Protein AF-A0A6P7H0C7-F1 (afdb_monomer_lite)

Radius of gyration: 24.3 Å; chains: 1; bounding box: 67×32×64 Å

Structure (mmCIF, N/CA/C/O backbone):
data_AF-A0A6P7H0C7-F1
#
_entry.id   AF-A0A6P7H0C7-F1
#
loop_
_atom_site.group_PDB
_atom_site.id
_atom_site.type_symbol
_atom_site.label_atom_id
_atom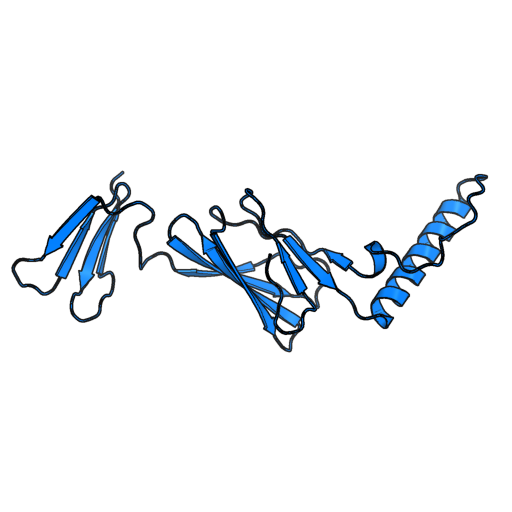_site.label_alt_id
_atom_site.label_comp_id
_atom_site.label_asym_id
_atom_site.label_entity_id
_atom_site.label_seq_id
_atom_site.pdbx_PDB_ins_code
_atom_site.Cartn_x
_atom_site.Cartn_y
_atom_site.Cartn_z
_atom_site.occupancy
_atom_site.B_iso_or_equiv
_atom_site.auth_seq_id
_atom_site.auth_comp_id
_atom_site.auth_asym_id
_atom_site.auth_atom_id
_atom_site.pdbx_PDB_model_num
ATOM 1 N N . MET A 1 1 ? -9.298 -6.560 1.390 1.00 81.69 1 MET A N 1
ATOM 2 C CA . MET A 1 1 ? -9.191 -6.637 2.867 1.00 81.69 1 MET A CA 1
ATOM 3 C C . MET A 1 1 ? -7.963 -7.459 3.202 1.00 81.69 1 MET A C 1
ATOM 5 O O . MET A 1 1 ? -7.670 -8.380 2.449 1.00 81.69 1 MET A O 1
ATOM 9 N N . TYR A 1 2 ? -7.243 -7.108 4.262 1.00 89.00 2 TYR A N 1
ATOM 10 C CA . TYR A 1 2 ? -6.023 -7.803 4.679 1.00 89.00 2 TYR A CA 1
ATOM 11 C C . TYR A 1 2 ? -5.958 -7.827 6.204 1.00 89.00 2 TYR A C 1
ATOM 13 O O . TYR A 1 2 ? -6.338 -6.838 6.834 1.00 89.00 2 TYR A O 1
ATOM 21 N N . SER A 1 3 ? -5.497 -8.926 6.791 1.00 89.31 3 SER A N 1
ATOM 22 C CA . SER A 1 3 ? -5.289 -9.044 8.234 1.00 89.31 3 SER A CA 1
ATOM 23 C C . SER A 1 3 ? -3.806 -9.148 8.556 1.00 89.31 3 SER A C 1
ATOM 25 O O . SER A 1 3 ? -3.022 -9.654 7.755 1.00 89.31 3 SER A O 1
ATOM 27 N N . ASP A 1 4 ? -3.422 -8.687 9.740 1.00 86.69 4 ASP A N 1
ATOM 28 C CA . ASP A 1 4 ? -2.111 -9.021 10.296 1.00 86.69 4 ASP A CA 1
ATOM 29 C C . ASP A 1 4 ? -1.993 -10.539 10.562 1.00 86.69 4 ASP A C 1
ATOM 31 O O . ASP A 1 4 ? -3.005 -11.239 10.663 1.00 86.69 4 ASP A O 1
ATOM 35 N N . ILE A 1 5 ? -0.762 -11.043 10.712 1.00 84.00 5 ILE A N 1
ATOM 36 C CA . ILE A 1 5 ? -0.465 -12.454 11.024 1.00 84.00 5 ILE A CA 1
ATOM 37 C C . ILE A 1 5 ? -1.193 -12.936 12.284 1.00 84.00 5 ILE A C 1
ATOM 39 O O . ILE A 1 5 ? -1.598 -14.092 12.365 1.00 84.00 5 ILE A O 1
ATOM 43 N N . THR A 1 6 ? -1.380 -12.044 13.256 1.00 83.19 6 THR A N 1
ATOM 44 C CA . THR A 1 6 ? -2.079 -12.354 14.508 1.00 83.19 6 THR A CA 1
ATOM 45 C C . THR A 1 6 ? -3.598 -12.433 14.348 1.00 83.19 6 THR A C 1
ATOM 47 O O . THR A 1 6 ? -4.287 -12.853 15.272 1.00 83.19 6 THR A O 1
ATOM 50 N N . GLY A 1 7 ? -4.145 -11.976 13.216 1.00 83.38 7 GLY A N 1
ATOM 51 C CA . GLY A 1 7 ? -5.586 -11.817 13.011 1.00 83.38 7 GLY A CA 1
ATOM 52 C C . GLY A 1 7 ? -6.222 -10.713 13.865 1.00 83.38 7 GLY A C 1
ATOM 53 O O . GLY A 1 7 ? -7.418 -10.464 13.744 1.00 83.38 7 GLY A O 1
ATOM 54 N N . GLN A 1 8 ? -5.445 -10.016 14.702 1.00 87.69 8 GLN A N 1
ATOM 55 C CA . GLN A 1 8 ? -5.973 -9.034 15.647 1.00 87.69 8 GLN A CA 1
ATOM 56 C C . GLN A 1 8 ? -6.410 -7.735 14.960 1.00 87.69 8 GLN A C 1
ATOM 58 O O . GLN A 1 8 ? -7.292 -7.030 15.449 1.00 87.69 8 GLN A O 1
ATOM 63 N N . ILE A 1 9 ? -5.785 -7.392 13.833 1.00 91.00 9 ILE A N 1
ATOM 64 C CA . ILE A 1 9 ? -6.064 -6.163 13.093 1.00 91.00 9 ILE A CA 1
ATOM 65 C C . ILE A 1 9 ? -6.477 -6.519 11.674 1.00 91.00 9 ILE A C 1
ATOM 67 O O . ILE A 1 9 ? -5.755 -7.209 10.954 1.00 91.00 9 ILE A O 1
ATOM 71 N N . LEU A 1 10 ? -7.626 -5.988 11.275 1.00 93.12 10 LEU A N 1
ATOM 72 C CA . LEU A 1 10 ? -8.167 -6.067 9.931 1.00 93.12 10 LEU A CA 1
ATOM 73 C C . LEU A 1 10 ? -8.1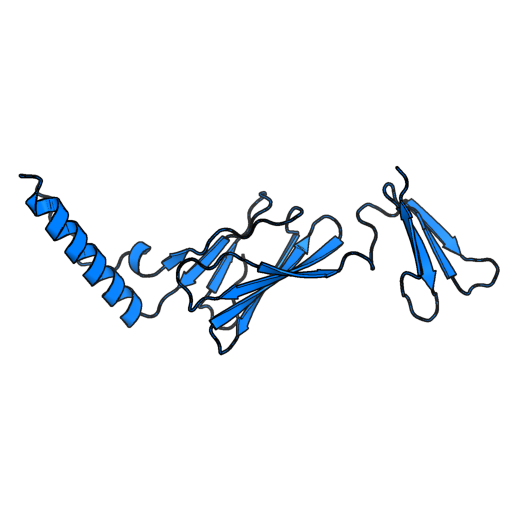12 -4.684 9.287 1.00 93.12 10 LEU A C 1
ATOM 75 O O . LEU A 1 10 ? -8.663 -3.718 9.813 1.00 93.12 10 LEU A O 1
ATOM 79 N N . GLY A 1 11 ? -7.466 -4.598 8.130 1.00 93.69 11 GLY A N 1
ATOM 80 C CA . GLY A 1 11 ? -7.541 -3.443 7.250 1.00 93.69 11 GLY A CA 1
ATOM 81 C C . GLY A 1 11 ? -8.527 -3.675 6.111 1.00 93.69 11 GLY A C 1
ATOM 82 O O . GLY A 1 11 ? -8.574 -4.755 5.503 1.00 93.69 11 GLY A O 1
ATOM 83 N N . CYS A 1 12 ? -9.278 -2.642 5.758 1.00 93.62 12 CYS A N 1
ATOM 84 C CA . CYS A 1 12 ? -10.047 -2.613 4.524 1.00 93.62 12 CYS A CA 1
ATOM 85 C C . CYS A 1 12 ? -9.858 -1.280 3.797 1.00 93.62 12 CYS A C 1
ATOM 87 O O . CYS A 1 12 ? -9.685 -0.229 4.403 1.00 93.62 12 CYS A O 1
ATOM 89 N N . HIS A 1 13 ? -9.871 -1.342 2.471 1.00 93.31 13 HIS A N 1
ATOM 90 C CA . HIS A 1 13 ? -9.989 -0.168 1.618 1.00 93.31 13 HIS A CA 1
ATOM 91 C C . HIS A 1 13 ? -11.111 -0.425 0.622 1.00 93.31 13 HIS A C 1
ATOM 93 O O . HIS A 1 13 ? -11.361 -1.573 0.238 1.00 93.31 13 HIS A O 1
ATOM 99 N N . GLY A 1 14 ? -11.788 0.651 0.241 1.00 86.75 14 GLY A N 1
ATOM 100 C CA . GLY A 1 14 ? -12.763 0.656 -0.838 1.00 86.75 14 GLY A CA 1
ATOM 101 C C . GLY A 1 14 ? -12.180 1.296 -2.095 1.00 86.75 14 GLY A C 1
ATOM 102 O O . GLY A 1 14 ? -10.994 1.155 -2.398 1.00 86.75 14 GLY A O 1
ATOM 103 N N . THR A 1 15 ? -13.037 2.024 -2.808 1.00 85.25 15 THR A N 1
ATOM 104 C CA . THR A 1 15 ? -12.682 2.867 -3.963 1.00 85.25 15 THR A CA 1
ATOM 105 C C . THR A 1 15 ? -12.079 4.217 -3.574 1.00 85.25 15 THR A C 1
ATOM 107 O O . THR A 1 15 ? -11.551 4.926 -4.433 1.00 85.25 15 THR A O 1
ATOM 110 N N . ASP A 1 16 ? -12.181 4.571 -2.295 1.00 90.81 16 ASP A N 1
ATOM 111 C CA . ASP A 1 16 ? -11.698 5.829 -1.744 1.00 90.81 16 ASP A CA 1
ATOM 112 C C . ASP A 1 16 ? -10.183 5.809 -1.521 1.00 90.81 16 ASP A C 1
ATOM 114 O O . ASP A 1 16 ? -9.547 4.762 -1.397 1.00 90.81 16 ASP A O 1
ATOM 118 N N . MET A 1 17 ? -9.603 6.999 -1.386 1.00 92.44 17 MET A N 1
ATOM 119 C CA . MET A 1 17 ? -8.186 7.202 -1.063 1.00 92.44 17 MET A CA 1
ATOM 120 C C . MET A 1 17 ? -7.911 7.073 0.444 1.00 92.44 17 MET A C 1
ATOM 122 O O . MET A 1 17 ? -7.195 7.882 1.039 1.00 92.44 17 MET A O 1
ATOM 126 N N . GLN A 1 18 ? -8.524 6.076 1.082 1.00 93.94 18 GLN A N 1
ATOM 127 C CA . GLN A 1 18 ? -8.361 5.816 2.507 1.00 93.94 18 GLN A CA 1
ATOM 128 C C . GLN A 1 18 ? -8.371 4.323 2.833 1.00 93.94 18 GLN A C 1
ATOM 130 O O . GLN A 1 18 ? -9.031 3.526 2.162 1.00 93.94 18 GLN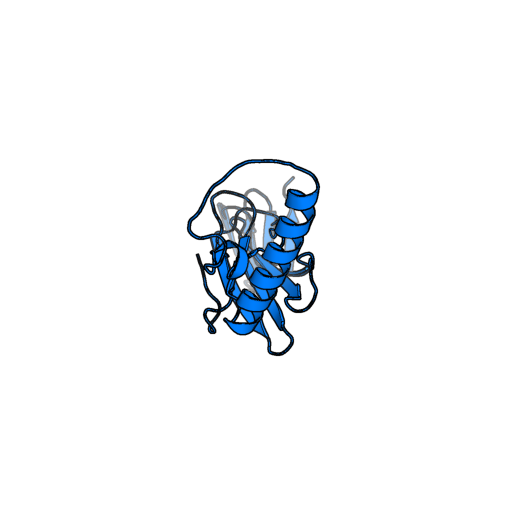 A O 1
ATOM 135 N N . ILE A 1 19 ? -7.651 3.962 3.894 1.00 93.94 19 ILE A N 1
ATOM 136 C CA . ILE A 1 19 ? -7.675 2.624 4.490 1.00 93.94 19 ILE A CA 1
ATOM 137 C C . ILE A 1 19 ? -8.213 2.741 5.910 1.00 93.94 19 ILE A C 1
ATOM 139 O O . ILE A 1 19 ? -7.769 3.582 6.695 1.00 93.94 19 ILE A O 1
ATOM 143 N N . GLU A 1 20 ? -9.161 1.882 6.246 1.00 92.81 20 GLU A N 1
ATOM 144 C CA . GLU A 1 20 ? -9.724 1.786 7.582 1.00 92.81 20 GLU A CA 1
ATOM 145 C C . GLU A 1 20 ? -9.181 0.558 8.300 1.00 92.81 20 GLU A C 1
ATOM 147 O O . GLU A 1 20 ? -9.032 -0.510 7.702 1.00 92.81 20 GLU A O 1
ATOM 152 N N . PHE A 1 21 ? -8.909 0.708 9.596 1.00 92.75 21 PHE A N 1
ATOM 153 C CA . PHE A 1 21 ? -8.400 -0.371 10.432 1.00 92.75 21 PHE A CA 1
ATOM 154 C C . PHE A 1 21 ? -9.343 -0.659 11.592 1.00 92.75 21 PHE A C 1
ATOM 156 O O . PHE A 1 21 ? -9.804 0.249 12.294 1.00 92.75 21 PHE A O 1
ATOM 163 N N . PHE A 1 22 ? -9.560 -1.947 11.816 1.00 91.75 22 PHE A N 1
ATOM 164 C CA . PHE A 1 22 ? -10.397 -2.504 12.862 1.00 91.75 22 PHE A CA 1
ATOM 165 C C . PHE A 1 22 ? -9.543 -3.452 13.695 1.00 91.75 22 PHE A C 1
ATOM 167 O O . PHE A 1 22 ? -9.036 -4.449 13.189 1.00 91.75 22 PHE A O 1
ATOM 174 N N . GLN A 1 23 ? -9.357 -3.119 14.966 1.00 89.94 23 GLN A N 1
ATOM 175 C CA . GLN A 1 23 ? -8.688 -3.970 15.938 1.00 89.94 23 GLN A CA 1
ATOM 176 C C . GLN A 1 23 ? -9.728 -4.736 16.743 1.00 89.94 23 GLN A C 1
ATOM 178 O O . GLN A 1 23 ? -10.575 -4.131 17.405 1.00 89.94 23 GLN A O 1
ATOM 183 N N . PHE A 1 24 ? -9.613 -6.055 16.712 1.00 89.88 24 PHE A N 1
ATOM 184 C CA . PHE A 1 24 ? -10.341 -6.963 17.578 1.00 89.88 24 PHE A CA 1
ATOM 185 C C . PHE A 1 24 ? -9.620 -7.035 18.922 1.00 89.88 24 PHE A C 1
ATOM 187 O O . PHE A 1 24 ? -8.418 -7.302 19.003 1.00 89.88 24 PHE A O 1
ATOM 194 N N . LEU A 1 25 ? -10.345 -6.699 19.980 1.00 85.94 25 LEU A N 1
ATOM 195 C CA . LEU A 1 25 ? -9.825 -6.717 21.338 1.00 85.94 25 LEU A CA 1
ATOM 196 C C . LEU A 1 25 ? -10.022 -8.092 21.966 1.00 85.94 25 LEU A C 1
ATOM 198 O O . LEU A 1 25 ? -10.955 -8.813 21.622 1.00 85.94 25 LEU A O 1
ATOM 202 N N . TYR A 1 26 ? -9.160 -8.425 22.923 1.00 84.44 26 TYR A N 1
ATOM 203 C CA . TYR A 1 26 ? -9.351 -9.610 23.749 1.00 84.44 26 TYR A CA 1
ATOM 204 C C . TYR A 1 26 ? -10.590 -9.459 24.640 1.00 84.44 26 TYR A C 1
ATOM 206 O O . TYR A 1 26 ? -11.020 -8.343 24.954 1.00 84.44 26 TYR A O 1
ATOM 214 N N . GLU A 1 27 ? -11.147 -10.589 25.079 1.00 84.19 27 GLU A N 1
ATOM 215 C CA . GLU A 1 27 ? -12.386 -10.624 25.865 1.00 84.19 27 GLU A CA 1
ATOM 216 C C . GLU A 1 27 ? -12.317 -9.753 27.129 1.00 84.19 27 GLU A C 1
ATOM 218 O O . GLU A 1 27 ? -13.277 -9.053 27.451 1.00 84.19 27 GLU A O 1
ATOM 223 N N . GLU A 1 28 ? -11.172 -9.728 27.818 1.00 85.25 28 GLU A N 1
ATOM 224 C CA . GLU A 1 28 ? -10.970 -8.916 29.025 1.00 85.25 28 GLU A CA 1
ATOM 225 C C . GLU A 1 28 ? -11.165 -7.414 28.750 1.00 85.25 28 GLU A C 1
ATOM 227 O O . GLU A 1 28 ? -11.904 -6.716 29.457 1.00 85.25 28 GLU A O 1
ATOM 232 N N . ASP A 1 29 ? -10.565 -6.919 27.666 1.00 84.44 29 ASP A N 1
ATOM 233 C CA . ASP A 1 29 ? -10.665 -5.523 27.240 1.00 84.44 29 ASP A CA 1
ATOM 234 C C . ASP A 1 29 ? -12.071 -5.177 26.732 1.00 84.44 29 ASP A C 1
ATOM 236 O O . ASP A 1 29 ? -12.591 -4.084 27.010 1.00 84.44 29 ASP A O 1
ATOM 240 N N . ALA A 1 30 ? -12.719 -6.110 26.031 1.00 84.38 30 ALA A N 1
ATOM 241 C CA . ALA A 1 30 ? -14.097 -5.963 25.571 1.00 84.38 30 ALA A CA 1
ATOM 242 C C . ALA A 1 30 ? -15.074 -5.862 26.760 1.00 84.38 30 ALA A C 1
ATOM 244 O O . ALA A 1 30 ? -15.927 -4.967 26.804 1.00 84.38 30 ALA A O 1
ATOM 245 N N . GLN A 1 31 ? -14.897 -6.685 27.798 1.00 85.19 31 GLN A N 1
ATOM 246 C CA . GLN A 1 31 ? -15.692 -6.609 29.030 1.00 85.19 31 GLN A CA 1
ATOM 247 C C . GLN A 1 31 ? -15.462 -5.298 29.797 1.00 85.19 31 GLN A C 1
ATOM 249 O O . GLN A 1 31 ? -16.405 -4.717 30.356 1.00 85.19 31 GLN A O 1
ATOM 254 N N . LEU A 1 32 ? -14.227 -4.784 29.828 1.00 85.38 32 LEU A N 1
ATOM 255 C CA . LEU A 1 32 ? -13.931 -3.474 30.417 1.00 85.38 32 LEU A CA 1
ATOM 256 C C . LEU A 1 32 ? -14.662 -2.342 29.680 1.00 85.38 32 LEU A C 1
ATOM 258 O O . LEU A 1 32 ? -15.159 -1.403 30.321 1.00 85.38 32 LEU A O 1
ATOM 262 N N . ARG A 1 33 ? -14.767 -2.424 28.350 1.00 84.12 33 ARG A N 1
ATOM 263 C CA . ARG A 1 33 ? -15.537 -1.474 27.532 1.00 84.12 33 ARG A CA 1
ATOM 264 C C . ARG A 1 33 ? -17.038 -1.576 27.783 1.00 84.12 33 ARG A C 1
ATOM 266 O O . ARG A 1 33 ? -17.651 -0.537 28.048 1.00 84.12 33 ARG A O 1
ATOM 273 N N . LEU A 1 34 ? -17.583 -2.791 27.859 1.00 84.56 34 LEU A N 1
ATOM 274 C CA . LEU A 1 34 ? -18.978 -3.040 28.236 1.00 84.56 34 LEU A CA 1
ATOM 275 C C . LEU A 1 34 ? -19.314 -2.392 29.591 1.00 84.56 34 LEU A C 1
ATOM 277 O O . LEU A 1 34 ? -20.267 -1.616 29.706 1.00 84.56 34 LEU A O 1
ATOM 281 N N . LYS A 1 35 ? -18.484 -2.623 30.619 1.00 85.25 35 LYS A N 1
ATOM 282 C CA . LYS A 1 35 ? -18.668 -2.026 31.958 1.00 85.25 35 LYS A CA 1
ATOM 283 C C . LYS A 1 35 ? -18.663 -0.493 31.910 1.00 85.25 35 LYS A C 1
ATOM 285 O O . LYS A 1 35 ? -19.455 0.147 32.607 1.00 85.25 35 LYS A O 1
ATOM 290 N N . LYS A 1 36 ? -17.793 0.119 31.096 1.00 85.50 36 LYS A N 1
ATOM 291 C CA . LYS A 1 36 ? -17.750 1.583 30.905 1.00 85.50 36 LYS A CA 1
ATOM 292 C C . LYS A 1 36 ? -19.004 2.103 30.195 1.00 85.50 36 LYS A C 1
ATOM 294 O O . LYS A 1 36 ? -19.523 3.145 30.602 1.00 85.50 36 LYS A O 1
ATOM 299 N N . ARG A 1 37 ? -19.507 1.392 29.182 1.00 83.75 37 ARG A N 1
ATOM 300 C CA . ARG A 1 37 ? -20.745 1.735 28.463 1.00 83.75 37 ARG A CA 1
ATOM 301 C C . ARG A 1 37 ? -21.964 1.675 29.381 1.00 83.75 37 ARG A C 1
ATOM 303 O O . ARG A 1 37 ? -22.664 2.677 29.512 1.00 83.75 37 ARG A O 1
ATOM 310 N N . LEU A 1 38 ? -22.136 0.575 30.117 1.00 83.19 38 LEU A N 1
ATOM 311 C CA . LEU A 1 38 ? -23.227 0.402 31.084 1.00 83.19 38 LEU A CA 1
ATOM 312 C C . LEU A 1 38 ? -23.230 1.495 32.164 1.00 83.19 38 LEU A C 1
ATOM 314 O O . LEU A 1 38 ? -24.290 1.989 32.546 1.00 83.19 38 LEU A O 1
ATOM 318 N N . LYS A 1 39 ? -22.053 1.930 32.641 1.00 85.62 39 LYS A N 1
ATOM 319 C CA . LYS A 1 39 ? -21.944 3.060 33.585 1.00 85.62 39 LYS A CA 1
ATOM 320 C C . LYS A 1 39 ? -22.405 4.387 32.969 1.00 85.62 39 LYS A C 1
ATOM 322 O O . LYS A 1 39 ? -23.071 5.163 33.652 1.00 85.62 39 LYS A O 1
ATOM 327 N N . LYS A 1 40 ? -22.071 4.654 31.701 1.00 84.56 40 LYS A N 1
ATOM 328 C CA . LYS A 1 40 ? -22.519 5.865 30.989 1.00 84.56 40 LYS A CA 1
ATOM 329 C C . LYS A 1 40 ? -24.028 5.860 30.753 1.00 84.56 40 LYS A C 1
ATOM 331 O O . LYS A 1 40 ? -24.671 6.872 31.011 1.00 84.56 40 LYS A O 1
ATOM 336 N N . GLU A 1 41 ? -24.591 4.730 30.335 1.00 81.94 41 GLU A N 1
ATOM 337 C CA . GLU A 1 41 ? -26.038 4.583 30.126 1.00 81.94 41 GLU A CA 1
ATOM 338 C C . GLU A 1 41 ? -26.821 4.736 31.436 1.00 81.94 41 GLU A C 1
ATOM 340 O O . GLU A 1 41 ? -27.782 5.495 31.485 1.00 81.94 41 GLU A O 1
ATOM 345 N N . LYS A 1 42 ? -26.359 4.125 32.538 1.00 82.31 42 LYS A N 1
ATOM 346 C CA . LYS A 1 42 ? -26.964 4.328 33.869 1.00 82.31 42 LYS A CA 1
ATOM 347 C C . LYS A 1 42 ? -26.924 5.791 34.324 1.00 82.31 42 LYS A C 1
ATOM 349 O O . LYS A 1 42 ? -27.847 6.240 34.997 1.00 82.31 42 LYS A O 1
ATOM 354 N N . LYS A 1 43 ? -25.872 6.540 33.967 1.00 82.31 43 LYS A N 1
ATOM 355 C CA . LYS A 1 43 ? -25.768 7.976 34.275 1.00 82.31 43 LYS A CA 1
ATOM 356 C C . LYS A 1 43 ? -26.718 8.817 33.417 1.00 82.31 43 LYS A C 1
ATOM 358 O O . LYS A 1 43 ? -27.285 9.765 33.942 1.00 82.31 43 LYS A O 1
ATOM 363 N N . LYS A 1 44 ? -26.914 8.460 32.143 1.00 79.50 44 LYS A N 1
ATOM 364 C CA . LYS A 1 44 ? -27.844 9.151 31.236 1.00 79.50 44 LYS A CA 1
ATOM 365 C C . LYS A 1 44 ? -29.308 8.893 31.613 1.00 79.50 44 LYS A C 1
ATOM 367 O O . LYS A 1 44 ? -30.079 9.834 31.721 1.00 79.50 44 LYS A O 1
ATOM 372 N N . ASN A 1 45 ? -29.651 7.647 31.939 1.00 69.88 45 ASN A N 1
ATOM 373 C CA . ASN A 1 45 ? -31.007 7.260 32.340 1.00 69.88 45 ASN A CA 1
ATOM 374 C C . ASN A 1 45 ? -31.423 7.797 33.720 1.00 69.88 45 ASN A C 1
ATOM 376 O O . ASN A 1 45 ? -32.599 7.777 34.048 1.00 69.88 45 ASN A O 1
ATOM 380 N N . ARG A 1 46 ? -30.487 8.288 34.545 1.00 62.97 46 ARG A N 1
ATOM 381 C CA . ARG A 1 46 ? -30.825 9.048 35.763 1.00 62.97 46 ARG A CA 1
ATOM 382 C C . ARG A 1 46 ? -31.367 10.453 35.465 1.00 62.97 46 ARG A C 1
ATOM 384 O O . ARG A 1 46 ? -31.872 11.085 36.383 1.00 62.97 46 ARG A O 1
ATOM 391 N N . CYS A 1 47 ? -31.237 10.939 34.229 1.00 56.25 47 CYS A N 1
ATOM 392 C CA . CYS A 1 47 ? -31.719 12.250 33.790 1.00 56.25 47 CYS A CA 1
ATOM 393 C C . CYS A 1 47 ? -32.976 12.176 32.903 1.00 56.25 47 CYS A C 1
ATOM 395 O O . CYS A 1 47 ? -33.545 13.218 32.605 1.00 56.25 47 CYS A O 1
ATOM 397 N N . GLU A 1 48 ? -33.414 10.984 32.489 1.00 55.72 48 GLU A N 1
ATOM 398 C CA . GLU A 1 48 ? -34.579 10.776 31.620 1.00 55.72 48 GLU A CA 1
ATOM 399 C C . GLU A 1 48 ? -35.489 9.715 32.268 1.00 55.72 48 GLU A C 1
ATOM 401 O O . GLU A 1 48 ? -35.130 8.537 32.327 1.00 55.72 48 GLU A O 1
ATOM 406 N N . GLU A 1 49 ? -36.649 10.127 32.797 1.00 53.78 49 GLU A N 1
ATOM 407 C CA . GLU A 1 49 ? -37.688 9.195 33.248 1.00 53.78 49 GLU A CA 1
ATOM 408 C C . GLU A 1 49 ? -38.391 8.557 32.036 1.00 53.78 49 GLU A C 1
ATOM 410 O O . GLU A 1 49 ? -38.878 9.246 31.145 1.00 53.78 49 GLU A O 1
ATOM 415 N N . ASN A 1 50 ? -38.473 7.224 32.074 1.00 49.09 50 ASN A N 1
ATOM 416 C CA . ASN A 1 50 ? -39.218 6.306 31.204 1.00 49.09 50 ASN A CA 1
ATOM 417 C C . ASN A 1 50 ? -38.729 6.073 29.760 1.00 49.09 50 ASN A C 1
ATOM 419 O O . ASN A 1 50 ? -39.004 6.837 28.846 1.00 49.09 50 ASN A O 1
ATOM 423 N N . ALA A 1 51 ? -38.194 4.866 29.534 1.00 45.59 51 ALA A N 1
ATOM 424 C CA . ALA A 1 51 ? -38.781 3.900 28.595 1.00 45.59 51 ALA A CA 1
ATOM 425 C C . ALA A 1 51 ? -38.218 2.492 28.866 1.00 45.59 51 ALA A C 1
ATOM 427 O O . ALA A 1 51 ? -37.005 2.262 28.851 1.00 45.59 51 ALA A O 1
ATOM 428 N N . ASN A 1 52 ? -39.122 1.544 29.115 1.00 56.41 52 ASN A N 1
ATOM 429 C CA . ASN A 1 52 ? -38.829 0.118 29.164 1.00 56.41 52 ASN A CA 1
ATOM 430 C C . ASN A 1 52 ? -38.330 -0.363 27.795 1.00 56.41 52 ASN A C 1
ATOM 432 O O . ASN A 1 52 ? -39.031 -0.265 26.792 1.00 56.41 52 ASN A O 1
ATOM 436 N N . THR A 1 53 ? -37.145 -0.969 27.774 1.00 44.44 53 THR A N 1
ATOM 437 C CA . THR A 1 53 ? -36.776 -1.957 26.754 1.00 44.44 53 THR A CA 1
ATOM 438 C C . THR A 1 53 ? -35.896 -2.991 27.442 1.00 44.44 53 THR A C 1
ATOM 440 O O . THR A 1 53 ? -34.701 -2.783 27.667 1.00 44.44 53 THR A O 1
ATOM 443 N N . TYR A 1 54 ? -36.539 -4.068 27.884 1.00 53.44 54 TYR A N 1
ATOM 444 C CA . TYR A 1 54 ? -35.886 -5.261 28.394 1.00 53.44 54 TYR A CA 1
ATOM 445 C C . TYR A 1 54 ? -35.594 -6.174 27.213 1.00 53.44 54 TYR A C 1
ATOM 447 O O . TYR A 1 54 ? -36.524 -6.718 26.634 1.00 53.44 54 TYR A O 1
ATOM 455 N N . GLN A 1 55 ? -34.309 -6.290 26.883 1.00 52.06 55 GLN A N 1
ATOM 456 C CA . GLN A 1 55 ? -33.560 -7.495 26.499 1.00 52.06 55 GLN A CA 1
ATOM 457 C C . GLN A 1 55 ? -32.253 -7.015 25.827 1.00 52.06 55 GLN A C 1
ATOM 459 O O . GLN A 1 55 ? -32.245 -6.027 25.100 1.00 52.06 55 GLN A O 1
ATOM 464 N N . ASP A 1 56 ? -31.124 -7.626 26.188 1.00 53.38 56 ASP A N 1
ATOM 465 C CA . ASP A 1 56 ? -29.780 -7.464 25.589 1.00 53.38 56 ASP A CA 1
ATOM 466 C C . ASP A 1 56 ? -28.847 -6.295 25.958 1.00 53.38 56 ASP A C 1
ATOM 468 O O . ASP A 1 56 ? -27.727 -6.239 25.452 1.00 53.38 56 ASP A O 1
ATOM 472 N N . LYS A 1 57 ? -29.154 -5.415 26.925 1.00 59.44 57 LYS A N 1
ATOM 473 C CA . LYS A 1 57 ? -28.166 -4.371 27.320 1.00 59.44 57 LYS A CA 1
ATOM 474 C C . LYS A 1 57 ? -26.858 -4.919 27.917 1.00 59.44 57 LYS A C 1
ATOM 476 O O . LYS A 1 57 ? -25.834 -4.240 27.835 1.00 59.44 57 LYS A O 1
ATOM 481 N N . ASN A 1 58 ? -26.887 -6.121 28.498 1.00 62.88 58 ASN A N 1
ATOM 482 C CA . ASN A 1 58 ? -25.739 -6.749 29.164 1.00 62.88 58 ASN A CA 1
ATOM 483 C C . ASN A 1 58 ? -24.913 -7.686 28.267 1.00 62.88 58 ASN A C 1
ATOM 485 O O . ASN A 1 58 ? -23.903 -8.202 28.742 1.00 62.88 58 ASN A O 1
ATOM 489 N N . LEU A 1 59 ? -25.314 -7.920 27.015 1.00 73.88 59 LEU A N 1
ATOM 490 C CA . LEU A 1 59 ? -24.538 -8.754 26.098 1.00 73.88 59 LEU A CA 1
ATOM 491 C C . LEU A 1 59 ? -23.367 -7.965 25.497 1.00 73.88 59 LEU A C 1
ATOM 493 O O . LEU A 1 59 ? -23.440 -6.741 25.324 1.00 73.88 59 LEU A O 1
ATOM 497 N N . LEU A 1 60 ? -22.275 -8.678 25.204 1.00 75.19 60 LEU A N 1
ATOM 498 C CA . LEU A 1 60 ? -21.148 -8.131 24.453 1.00 75.19 60 LEU A CA 1
ATOM 499 C C . LEU A 1 60 ? -21.648 -7.760 23.052 1.00 75.19 60 LEU A C 1
ATOM 501 O O . LEU A 1 60 ? -22.353 -8.531 22.406 1.00 75.19 60 LEU A O 1
ATOM 505 N N . SER A 1 61 ? -21.334 -6.545 22.614 1.00 82.69 61 SER A N 1
ATOM 506 C CA . SER A 1 61 ? -21.703 -6.062 21.286 1.00 82.69 61 SER A CA 1
ATOM 507 C C . SER A 1 61 ? -20.451 -5.818 20.453 1.00 82.69 61 SER A C 1
ATOM 509 O O . SER A 1 61 ? -19.394 -5.501 21.002 1.00 82.69 61 SER A O 1
ATOM 511 N N . LEU A 1 62 ? -20.582 -5.829 19.122 1.00 82.25 62 LEU A N 1
ATOM 512 C CA . LEU A 1 62 ? -19.479 -5.495 18.207 1.00 82.25 62 LEU A CA 1
ATOM 513 C C . LEU A 1 62 ? -18.836 -4.129 18.506 1.00 82.25 62 LEU A C 1
ATOM 515 O O . LEU A 1 62 ? -17.659 -3.917 18.230 1.00 82.25 62 LEU A O 1
ATOM 519 N N . ARG A 1 63 ? -19.586 -3.191 19.102 1.00 80.69 63 ARG A N 1
ATOM 520 C CA . ARG A 1 63 ? -19.062 -1.879 19.523 1.00 80.69 63 ARG A CA 1
ATOM 521 C C . ARG A 1 63 ? -18.064 -1.975 20.679 1.00 80.69 63 ARG A C 1
ATOM 523 O O . ARG A 1 63 ? -17.234 -1.082 20.842 1.00 80.69 63 ARG A O 1
ATOM 530 N N . ASP A 1 64 ? -18.186 -3.011 21.502 1.00 82.50 64 ASP A N 1
ATOM 531 C CA . ASP A 1 64 ? -17.326 -3.257 22.655 1.00 82.50 64 ASP A CA 1
ATOM 532 C C . ASP A 1 64 ? -16.081 -4.070 22.238 1.00 82.50 64 ASP A C 1
ATOM 534 O O . ASP A 1 64 ? -14.979 -3.765 22.697 1.00 82.50 64 ASP A O 1
ATOM 538 N N . GLU A 1 65 ? -16.241 -5.018 21.307 1.00 86.50 65 GLU A N 1
ATOM 539 C CA . GLU A 1 65 ? -15.179 -5.903 20.791 1.00 86.50 65 GLU A CA 1
ATOM 540 C C . GLU A 1 65 ? -14.254 -5.234 19.767 1.00 86.50 65 GLU A C 1
ATOM 542 O O . GLU A 1 65 ? -13.048 -5.489 19.752 1.00 86.50 65 GLU A O 1
ATOM 547 N N . VAL A 1 66 ? -14.798 -4.356 18.919 1.00 88.94 66 VAL A N 1
ATOM 548 C CA . VAL A 1 66 ? -14.054 -3.766 17.804 1.00 88.94 66 VAL A CA 1
ATOM 549 C C . VAL A 1 66 ? -13.665 -2.324 18.116 1.00 88.94 66 VAL A C 1
ATOM 551 O O . VAL A 1 66 ? -14.495 -1.449 18.381 1.00 88.94 66 VAL A O 1
ATOM 554 N N . LYS A 1 67 ? -12.366 -2.036 18.055 1.00 87.81 67 LYS A N 1
ATOM 555 C CA . LYS A 1 67 ? -11.815 -0.677 18.075 1.00 87.81 67 LYS A CA 1
ATOM 556 C C . LYS A 1 67 ? -11.502 -0.250 16.642 1.00 87.81 67 LYS A C 1
ATOM 558 O O . LYS A 1 67 ? -10.666 -0.855 15.985 1.00 87.81 67 LYS A O 1
ATOM 563 N N . ARG A 1 68 ? -12.129 0.831 16.180 1.00 89.12 68 ARG A N 1
ATOM 564 C CA . ARG A 1 68 ? -11.781 1.474 14.907 1.00 89.12 68 ARG A CA 1
ATOM 565 C C . ARG A 1 68 ? -10.659 2.489 15.127 1.00 89.12 68 ARG A C 1
ATOM 567 O O . ARG A 1 68 ? -10.708 3.243 16.101 1.00 89.12 68 ARG A O 1
ATOM 574 N N . PHE A 1 69 ? -9.661 2.492 14.251 1.00 88.19 69 PHE A N 1
ATOM 575 C CA . PHE A 1 69 ? -8.632 3.534 14.213 1.00 88.19 69 PHE A CA 1
ATOM 576 C C . PHE A 1 69 ? -9.062 4.714 13.337 1.00 88.19 69 PHE A C 1
ATOM 578 O O . PHE A 1 69 ? -10.014 4.609 12.562 1.00 88.19 69 PHE A O 1
ATOM 585 N N . HIS A 1 70 ? -8.334 5.829 13.438 1.00 88.81 70 HIS A N 1
ATOM 586 C CA . HIS A 1 70 ? -8.474 6.927 12.487 1.00 88.81 70 HIS A CA 1
ATOM 587 C C . HIS A 1 70 ? -8.185 6.427 11.064 1.00 88.81 70 HIS A C 1
ATOM 589 O O . HIS A 1 70 ? -7.225 5.670 10.873 1.00 88.81 70 HIS A O 1
ATOM 595 N N . PRO A 1 71 ? -9.008 6.816 10.074 1.00 90.94 71 PRO A N 1
ATOM 596 C CA . PRO A 1 71 ? -8.803 6.400 8.697 1.00 90.94 71 PRO A CA 1
ATOM 597 C C . PRO A 1 71 ? -7.469 6.946 8.189 1.00 90.94 71 PRO A C 1
ATOM 599 O O . PRO A 1 71 ? -7.152 8.129 8.342 1.00 90.94 71 PRO A O 1
ATOM 602 N N . LEU A 1 72 ? -6.684 6.072 7.571 1.00 92.81 72 LEU A N 1
ATOM 603 C CA . LEU A 1 72 ? -5.424 6.430 6.944 1.00 92.81 72 LEU A CA 1
ATOM 604 C C . LEU A 1 72 ? -5.707 7.049 5.580 1.00 92.81 72 LEU A C 1
ATOM 606 O O . LEU A 1 72 ? -6.125 6.345 4.666 1.00 92.81 72 LEU A O 1
ATOM 610 N N . LYS A 1 73 ? -5.459 8.353 5.447 1.00 93.25 73 LYS A N 1
ATOM 611 C CA . LYS A 1 73 ? -5.561 9.073 4.173 1.00 93.25 73 LYS A CA 1
ATOM 612 C C . LYS A 1 73 ? -4.289 8.880 3.350 1.00 93.25 73 LYS A C 1
ATOM 614 O O . LYS A 1 73 ? -3.186 9.087 3.859 1.00 93.25 73 LYS A O 1
ATOM 619 N N . LEU A 1 74 ? -4.467 8.507 2.089 1.00 93.38 74 LEU A N 1
ATOM 620 C CA . LEU A 1 74 ? -3.390 8.203 1.148 1.00 93.38 74 LEU A CA 1
ATOM 621 C C . LEU A 1 74 ? -3.219 9.319 0.114 1.00 93.38 74 LEU A C 1
ATOM 623 O O . LEU A 1 74 ? -4.124 10.129 -0.094 1.00 93.38 74 LEU A O 1
ATOM 627 N N . SER A 1 75 ? -2.062 9.343 -0.552 1.00 91.38 75 SER A N 1
ATOM 628 C CA . SER A 1 75 ? -1.787 10.303 -1.631 1.00 91.38 75 SER A CA 1
ATOM 629 C C . SER A 1 75 ? -2.471 9.955 -2.961 1.00 91.38 75 SER A C 1
ATOM 631 O O . SER A 1 75 ? -2.723 10.853 -3.761 1.00 91.38 75 SER A O 1
ATOM 633 N N . ASP A 1 76 ? -2.805 8.681 -3.188 1.00 92.06 76 ASP A N 1
ATOM 634 C CA . ASP A 1 76 ? -3.558 8.179 -4.348 1.00 92.06 76 ASP A CA 1
ATOM 635 C C . ASP A 1 76 ? -4.378 6.928 -3.954 1.00 92.06 76 ASP A C 1
ATOM 637 O O . ASP A 1 76 ? -4.380 6.512 -2.790 1.00 92.06 76 ASP A O 1
ATOM 641 N N . LYS A 1 77 ? -5.112 6.323 -4.892 1.00 93.00 77 LYS A N 1
ATOM 642 C CA . LYS A 1 77 ? -5.931 5.133 -4.640 1.00 93.00 77 LYS A CA 1
ATOM 643 C C . LYS A 1 77 ? -5.053 3.916 -4.312 1.00 93.00 77 LYS A C 1
ATOM 645 O O . LYS A 1 77 ? -4.116 3.612 -5.057 1.00 93.00 77 LYS A O 1
ATOM 650 N N . PRO A 1 78 ? -5.361 3.166 -3.240 1.00 94.50 78 PRO A N 1
ATOM 651 C CA . PRO A 1 78 ? -4.643 1.939 -2.924 1.00 94.50 78 PRO A CA 1
ATOM 652 C C . PRO A 1 78 ? -4.997 0.833 -3.925 1.00 94.50 78 PRO A C 1
ATOM 654 O O . PRO A 1 78 ? -6.168 0.524 -4.140 1.00 94.50 78 PRO A O 1
ATOM 657 N N . LYS A 1 79 ? -3.977 0.198 -4.513 1.00 92.44 79 LYS A N 1
ATOM 658 C CA . LYS A 1 79 ? -4.125 -1.060 -5.267 1.00 92.44 79 LYS A CA 1
ATOM 659 C C . LYS A 1 79 ? -4.062 -2.266 -4.342 1.00 92.44 79 LYS A C 1
ATOM 661 O O . LYS A 1 79 ? -4.846 -3.199 -4.477 1.00 92.44 79 LYS A O 1
ATOM 666 N N . SER A 1 80 ? -3.102 -2.256 -3.427 1.00 92.88 80 SER A N 1
ATOM 667 C CA . SER A 1 80 ? -2.918 -3.304 -2.431 1.00 92.88 80 SER A CA 1
ATOM 668 C C . SER A 1 80 ? -2.189 -2.746 -1.219 1.00 92.88 80 SER A C 1
ATOM 670 O O . SER A 1 80 ? -1.565 -1.687 -1.278 1.00 92.88 80 SER A O 1
ATOM 672 N N . PHE A 1 81 ? -2.282 -3.444 -0.096 1.00 94.94 81 PHE A N 1
ATOM 673 C CA . PHE A 1 81 ? -1.591 -3.066 1.126 1.00 94.94 81 PHE A CA 1
ATOM 674 C C . PHE A 1 81 ? -1.301 -4.309 1.968 1.00 94.94 81 PHE A C 1
ATOM 676 O O . PHE A 1 81 ? -1.940 -5.348 1.801 1.00 94.94 81 PHE A O 1
ATOM 683 N N . HIS A 1 82 ? -0.336 -4.182 2.869 1.00 9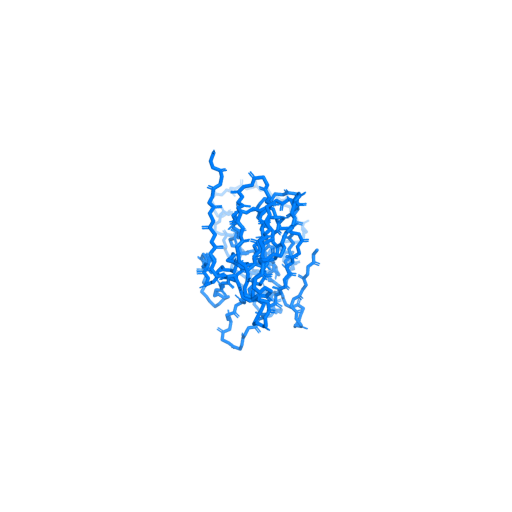4.06 82 HIS A N 1
ATOM 684 C CA . HIS A 1 82 ? 0.088 -5.213 3.803 1.00 94.06 82 HIS A CA 1
ATOM 685 C C . HIS A 1 82 ? 0.243 -4.617 5.202 1.00 94.06 82 HIS A C 1
ATOM 687 O O . HIS A 1 82 ? 0.624 -3.453 5.355 1.00 94.06 82 HIS A O 1
ATOM 693 N N . LEU A 1 83 ? -0.033 -5.426 6.221 1.00 92.81 83 LEU A N 1
ATOM 694 C CA . LEU A 1 83 ? -0.042 -5.027 7.625 1.00 92.81 83 LEU A CA 1
ATOM 695 C C . LEU A 1 83 ? 0.914 -5.890 8.435 1.00 92.81 83 LEU A C 1
ATOM 697 O O . LEU A 1 83 ? 1.002 -7.091 8.197 1.00 92.81 83 LEU A O 1
ATOM 701 N N . VAL A 1 84 ? 1.609 -5.268 9.384 1.00 91.56 84 VAL A N 1
ATOM 702 C CA . VAL A 1 84 ? 2.430 -5.967 10.379 1.00 91.56 84 VAL A CA 1
ATOM 703 C C . VAL A 1 84 ? 2.280 -5.271 11.725 1.00 91.56 84 VAL A C 1
ATOM 705 O O . VAL A 1 84 ? 2.606 -4.086 11.840 1.00 91.56 84 VAL A O 1
ATOM 708 N N . LEU A 1 85 ? 1.822 -5.994 12.746 1.00 89.12 85 LEU A N 1
ATOM 709 C CA . LEU A 1 85 ? 1.814 -5.505 14.125 1.00 89.12 85 LEU A CA 1
ATOM 710 C C . LEU A 1 85 ? 3.126 -5.878 14.833 1.00 89.12 85 LEU A C 1
ATOM 712 O O . LEU A 1 85 ? 3.438 -7.049 15.032 1.00 89.12 85 LEU A O 1
ATOM 716 N N . GLY A 1 86 ? 3.913 -4.873 15.213 1.00 84.88 86 GLY A N 1
ATOM 717 C CA . GLY A 1 86 ? 5.141 -5.053 15.985 1.00 84.88 86 GLY A CA 1
ATOM 718 C C . GLY A 1 86 ? 4.884 -5.285 17.478 1.00 84.88 86 GLY A C 1
ATOM 719 O O . GLY A 1 86 ? 3.858 -4.877 18.023 1.00 84.88 86 GLY A O 1
ATOM 720 N N . SER A 1 87 ? 5.869 -5.863 18.172 1.00 77.88 87 SER A N 1
ATOM 721 C CA . SER A 1 87 ? 5.809 -6.214 19.604 1.00 77.88 87 SER A CA 1
ATOM 722 C C . SER A 1 87 ? 5.546 -5.034 20.554 1.00 77.88 87 SER A C 1
ATOM 724 O O . SER A 1 87 ? 5.074 -5.239 21.666 1.00 77.88 87 SER A O 1
ATOM 726 N N . GLY A 1 88 ? 5.804 -3.796 20.120 1.00 77.56 88 GLY A N 1
ATOM 727 C CA . GLY A 1 88 ? 5.513 -2.569 20.874 1.00 77.56 88 GLY A CA 1
ATOM 728 C C . GLY A 1 88 ? 4.125 -1.966 20.625 1.00 77.56 88 GLY A C 1
ATOM 729 O O . GLY A 1 88 ? 3.894 -0.815 20.989 1.00 77.56 88 GLY A O 1
ATOM 730 N N . GLY A 1 89 ? 3.221 -2.682 19.946 1.00 83.44 89 GLY A N 1
ATOM 731 C CA . GLY A 1 89 ? 1.944 -2.123 19.492 1.00 83.44 89 GLY A CA 1
ATOM 732 C C . GLY A 1 89 ? 2.098 -1.137 18.330 1.00 83.44 89 GLY A C 1
ATOM 733 O O . GLY A 1 89 ? 1.184 -0.367 18.050 1.00 83.44 89 GLY A O 1
ATOM 734 N N . GLU A 1 90 ? 3.248 -1.143 17.655 1.00 90.06 90 GLU A N 1
ATOM 735 C CA . GLU A 1 90 ? 3.479 -0.362 16.444 1.00 90.06 90 GLU A CA 1
ATOM 736 C C . GLU A 1 90 ? 2.922 -1.132 15.241 1.00 90.06 90 GLU A C 1
ATOM 738 O O . GLU A 1 90 ? 3.504 -2.125 14.806 1.00 90.06 90 GLU A O 1
ATOM 743 N N . LEU A 1 91 ? 1.799 -0.679 14.695 1.00 90.88 91 LEU A N 1
ATOM 744 C CA . LEU A 1 91 ? 1.257 -1.196 13.447 1.00 90.88 91 LEU A CA 1
ATOM 745 C C . LEU A 1 91 ? 1.952 -0.502 12.278 1.00 90.88 91 LEU A C 1
ATOM 747 O O . LEU A 1 91 ? 1.846 0.715 12.120 1.00 90.88 91 LEU A O 1
ATOM 751 N N . ARG A 1 92 ? 2.615 -1.283 11.429 1.00 93.06 92 ARG A N 1
ATOM 752 C CA . ARG A 1 92 ? 3.174 -0.806 10.165 1.00 93.06 92 ARG A CA 1
ATOM 753 C C . ARG A 1 92 ? 2.294 -1.231 9.004 1.00 93.06 92 ARG A C 1
ATOM 755 O O . ARG A 1 92 ? 1.882 -2.387 8.909 1.00 93.06 92 ARG A O 1
ATOM 762 N N . VAL A 1 93 ? 2.040 -0.282 8.114 1.00 94.62 93 VAL A N 1
ATOM 763 C CA . VAL A 1 93 ? 1.205 -0.470 6.928 1.00 94.62 93 VAL A CA 1
ATOM 764 C C . VAL A 1 93 ? 2.033 -0.131 5.702 1.00 94.62 93 VAL A C 1
ATOM 766 O O . VAL A 1 93 ? 2.454 1.014 5.552 1.00 94.62 93 VAL A O 1
ATOM 769 N N . ALA A 1 94 ? 2.262 -1.103 4.826 1.00 95.31 94 ALA A N 1
ATOM 770 C CA . ALA A 1 94 ? 2.847 -0.861 3.512 1.00 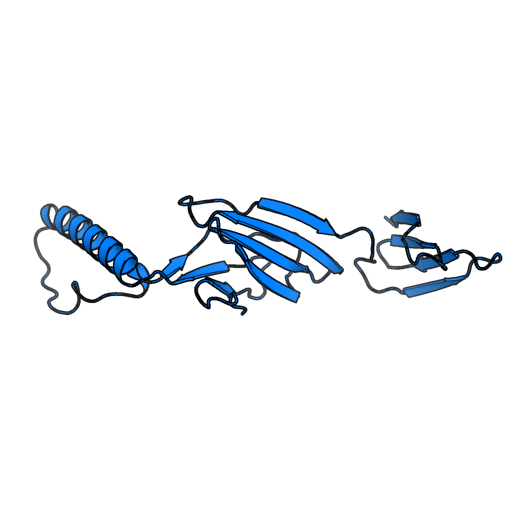95.31 94 ALA A CA 1
ATOM 771 C C . ALA A 1 94 ? 1.722 -0.813 2.477 1.00 95.31 94 ALA A C 1
ATOM 773 O O . ALA A 1 94 ? 0.909 -1.732 2.423 1.00 95.31 94 ALA A O 1
ATOM 774 N N . VAL A 1 95 ? 1.660 0.239 1.667 1.00 95.56 95 VAL A N 1
ATOM 775 C CA . VAL A 1 95 ? 0.595 0.462 0.684 1.00 95.56 95 VAL A CA 1
ATOM 776 C C . VAL A 1 95 ? 1.211 0.659 -0.691 1.00 95.56 95 VAL A C 1
ATOM 778 O O . VAL A 1 95 ? 2.080 1.509 -0.864 1.00 95.56 95 VAL A O 1
ATOM 781 N N . ASN A 1 96 ? 0.722 -0.096 -1.671 1.00 94.25 96 ASN A N 1
ATOM 782 C CA . ASN A 1 96 ? 1.000 0.119 -3.084 1.00 94.25 96 ASN A CA 1
ATOM 783 C C . ASN A 1 96 ? -0.153 0.907 -3.703 1.00 94.25 96 ASN A C 1
ATOM 785 O O . ASN A 1 96 ? -1.310 0.474 -3.670 1.00 94.25 96 ASN A O 1
ATOM 789 N N . LEU A 1 97 ? 0.169 2.048 -4.296 1.00 93.62 97 LEU A N 1
ATOM 790 C CA . LEU A 1 97 ? -0.794 2.961 -4.897 1.00 93.62 97 LEU A CA 1
ATOM 791 C C . LEU A 1 97 ? -0.941 2.744 -6.409 1.00 93.62 97 LEU A C 1
ATOM 793 O O . LEU A 1 97 ? -0.115 2.097 -7.062 1.00 93.62 97 LEU A O 1
ATOM 797 N N . THR A 1 98 ? -2.008 3.292 -6.991 1.00 91.25 98 THR A N 1
ATOM 798 C CA . THR A 1 98 ? -2.289 3.207 -8.432 1.00 91.25 98 THR A CA 1
ATOM 799 C C . THR A 1 98 ? -1.213 3.846 -9.299 1.00 91.25 98 THR A C 1
ATOM 801 O O . THR A 1 98 ? -0.888 3.284 -10.346 1.00 91.25 98 THR A O 1
ATOM 804 N N . ASN A 1 99 ? -0.618 4.941 -8.829 1.00 90.12 99 ASN A N 1
ATOM 805 C CA . ASN A 1 99 ? 0.479 5.680 -9.458 1.00 90.12 99 ASN A CA 1
ATOM 806 C C . ASN A 1 99 ? 1.879 5.072 -9.223 1.00 90.12 99 ASN A C 1
ATOM 808 O O . ASN A 1 99 ? 2.884 5.778 -9.315 1.00 90.12 99 ASN A O 1
ATOM 812 N N . ASN A 1 100 ? 1.983 3.780 -8.896 1.00 89.56 100 ASN A N 1
ATOM 813 C CA . ASN A 1 100 ? 3.258 3.086 -8.659 1.00 89.56 100 ASN A CA 1
ATOM 814 C C . ASN A 1 100 ? 4.110 3.703 -7.530 1.00 89.56 100 ASN A C 1
ATOM 816 O O . ASN A 1 100 ? 5.339 3.611 -7.552 1.00 89.56 100 ASN A O 1
ATOM 820 N N . ILE A 1 101 ? 3.484 4.379 -6.564 1.00 92.25 101 ILE A N 1
ATOM 821 C CA . ILE A 1 101 ? 4.141 4.796 -5.322 1.00 92.25 101 ILE A CA 1
ATOM 822 C C . ILE A 1 101 ? 3.926 3.706 -4.272 1.00 92.25 101 ILE A C 1
ATOM 824 O O . ILE A 1 101 ? 2.837 3.138 -4.165 1.00 92.25 101 ILE A O 1
ATOM 828 N N . VAL A 1 102 ? 4.968 3.436 -3.486 1.00 94.31 102 VAL A N 1
ATOM 829 C CA . VAL A 1 102 ? 4.870 2.594 -2.290 1.00 94.31 102 VAL A CA 1
ATOM 830 C C . VAL A 1 102 ? 5.040 3.464 -1.055 1.00 94.31 102 VAL A C 1
ATOM 832 O O . VAL A 1 102 ? 6.073 4.114 -0.893 1.00 94.31 102 VAL A O 1
ATOM 835 N N . GLU A 1 103 ? 4.052 3.477 -0.171 1.00 95.25 103 GLU A N 1
ATOM 836 C CA . GLU A 1 103 ? 4.069 4.259 1.066 1.00 95.25 103 GLU A CA 1
ATOM 837 C C . GLU A 1 103 ? 4.099 3.338 2.285 1.00 95.25 103 GLU A C 1
ATOM 839 O O . GLU A 1 103 ? 3.433 2.306 2.327 1.00 95.25 103 GLU A O 1
ATOM 844 N N . LEU A 1 104 ? 4.891 3.712 3.287 1.00 95.75 104 LEU A N 1
ATOM 845 C CA . LEU A 1 104 ? 4.984 3.025 4.568 1.00 95.75 104 LEU A CA 1
ATOM 846 C C . LEU A 1 104 ? 4.479 3.957 5.661 1.00 95.75 104 LEU A C 1
ATOM 848 O O . LEU A 1 104 ? 5.053 5.026 5.879 1.00 95.75 104 LEU A O 1
ATOM 852 N N . TYR A 1 105 ? 3.460 3.516 6.382 1.00 95.06 105 TYR A N 1
ATOM 853 C CA . TYR A 1 105 ? 2.855 4.228 7.498 1.00 95.06 105 TYR A CA 1
ATOM 854 C C . TYR A 1 105 ? 3.074 3.490 8.817 1.00 95.06 105 TYR A C 1
ATOM 856 O O . TYR A 1 105 ? 3.261 2.272 8.838 1.00 95.06 105 TYR A O 1
ATOM 864 N N . THR A 1 106 ? 3.024 4.238 9.918 1.00 93.62 106 THR A N 1
ATOM 865 C CA . THR A 1 106 ? 3.033 3.718 11.288 1.00 93.62 106 THR A CA 1
ATOM 866 C C . THR A 1 106 ? 1.847 4.256 12.081 1.00 93.62 106 THR A C 1
ATOM 868 O O . THR A 1 106 ? 1.465 5.422 11.935 1.00 93.62 106 THR A O 1
ATOM 871 N N . ILE A 1 107 ? 1.252 3.395 12.902 1.00 92.00 107 ILE A N 1
ATOM 872 C CA . ILE A 1 107 ? 0.126 3.692 13.789 1.00 92.00 107 ILE A CA 1
ATOM 873 C C . ILE A 1 107 ? 0.441 3.060 15.148 1.00 92.00 107 ILE A C 1
ATOM 875 O O . ILE A 1 107 ? 0.789 1.884 15.229 1.00 92.00 107 ILE A O 1
ATOM 879 N N . GLN A 1 108 ? 0.325 3.826 16.231 1.00 88.56 108 GLN A N 1
ATOM 880 C CA . GLN A 1 108 ? 0.586 3.333 17.587 1.00 88.56 108 GLN A CA 1
ATOM 881 C C . GLN A 1 108 ? -0.707 2.798 18.212 1.00 88.56 108 GLN A C 1
ATOM 883 O O . GLN A 1 108 ? -1.554 3.559 18.668 1.00 88.56 108 GLN A O 1
ATOM 888 N N . SER A 1 109 ? -0.856 1.474 18.281 1.00 82.44 109 SER A N 1
ATOM 889 C CA . SER A 1 109 ? -2.039 0.811 18.848 1.00 82.44 109 SER A CA 1
ATOM 890 C C . SER A 1 109 ? -2.243 1.102 20.340 1.00 82.44 109 SER A C 1
ATOM 892 O O . SER A 1 109 ? -3.387 1.105 20.812 1.00 82.44 109 SER A O 1
ATOM 894 N N . SER A 1 110 ? -1.148 1.303 21.080 1.00 74.12 110 SER A N 1
ATOM 895 C CA . SER A 1 110 ? -1.126 1.538 22.530 1.00 74.12 110 SER A CA 1
ATOM 896 C C . SER A 1 110 ? -1.689 2.909 22.910 1.00 74.12 110 SER A C 1
ATOM 898 O O . SER A 1 110 ? -2.354 3.051 23.938 1.00 74.12 110 SER A O 1
ATOM 900 N N . VAL A 1 111 ? -1.484 3.912 22.055 1.00 79.19 111 VAL A N 1
ATOM 901 C CA . VAL A 1 111 ? -1.983 5.267 22.266 1.00 79.19 111 VAL A CA 1
ATOM 902 C C . VAL A 1 111 ? -3.419 5.347 21.765 1.00 79.19 111 VAL A C 1
ATOM 904 O O . VAL A 1 111 ? -3.761 4.958 20.646 1.00 79.19 111 VAL A O 1
ATOM 907 N N . LYS A 1 112 ? -4.309 5.831 22.628 1.00 69.00 112 LYS A N 1
ATOM 908 C CA . LYS A 1 112 ? -5.689 6.092 22.235 1.00 69.00 112 LYS A CA 1
ATOM 909 C C . LYS A 1 112 ? -5.692 7.269 21.256 1.00 69.00 112 LYS A C 1
ATOM 911 O O . LYS A 1 112 ? -5.102 8.294 21.564 1.00 69.00 112 LYS A O 1
ATOM 916 N N . ASP A 1 113 ? -6.355 7.103 20.113 1.00 69.00 113 ASP A N 1
ATOM 917 C CA . ASP A 1 113 ? -6.517 8.146 19.093 1.00 69.00 113 ASP A CA 1
ATOM 918 C C . ASP A 1 113 ? -5.206 8.576 18.400 1.00 69.00 113 ASP A C 1
ATOM 920 O O . ASP A 1 113 ? -5.017 9.742 18.083 1.00 69.00 113 ASP A O 1
ATOM 924 N N . SER A 1 114 ? -4.291 7.633 18.129 1.00 80.69 114 SER A N 1
ATOM 925 C CA . SER A 1 114 ? -3.088 7.928 17.340 1.00 80.69 114 SER A CA 1
ATOM 926 C C . SER A 1 114 ? -3.423 8.194 15.869 1.00 80.69 114 SER A C 1
ATOM 928 O O . SER A 1 114 ? -4.027 7.333 15.215 1.00 80.69 114 SER A O 1
ATOM 930 N N . ASP A 1 115 ? -2.958 9.319 15.336 1.00 85.75 115 ASP A N 1
ATOM 931 C CA . ASP A 1 115 ? -3.017 9.591 13.903 1.00 85.75 115 ASP A CA 1
ATOM 932 C C . ASP A 1 115 ? -1.973 8.767 13.131 1.00 85.75 115 ASP A C 1
ATOM 934 O O . ASP A 1 115 ? -0.832 8.618 13.590 1.00 85.75 115 ASP A O 1
ATOM 938 N N . PRO A 1 116 ? -2.322 8.236 11.946 1.00 91.06 116 PRO A N 1
ATOM 939 C CA . PRO A 1 116 ? -1.366 7.552 11.091 1.00 91.06 116 PRO A CA 1
ATOM 940 C C . PRO A 1 116 ? -0.260 8.492 10.613 1.00 91.06 116 PRO A C 1
ATOM 942 O O . PRO A 1 116 ? -0.526 9.567 10.072 1.00 91.06 116 PRO A O 1
ATOM 945 N N . LYS A 1 117 ? 0.995 8.063 10.755 1.00 91.94 117 LYS A N 1
ATOM 946 C CA . LYS A 1 117 ? 2.166 8.837 10.331 1.00 91.94 117 LYS A CA 1
ATOM 947 C C . LYS A 1 117 ? 2.859 8.175 9.147 1.00 91.94 117 LYS A C 1
ATOM 949 O O . LYS A 1 117 ? 3.207 6.998 9.213 1.00 91.94 117 LYS A O 1
ATOM 954 N N . LEU A 1 118 ? 3.115 8.942 8.088 1.00 94.81 118 LEU A N 1
ATOM 955 C CA . LEU A 1 118 ? 3.946 8.505 6.964 1.00 94.81 118 LEU A CA 1
ATOM 956 C C . LEU A 1 118 ? 5.412 8.409 7.414 1.00 94.81 118 LEU A C 1
ATOM 958 O O . LEU A 1 118 ? 5.987 9.386 7.893 1.00 94.81 118 LEU A O 1
ATOM 962 N N . LEU A 1 119 ? 6.017 7.233 7.259 1.00 93.38 119 LEU A N 1
ATOM 963 C CA . LEU A 1 119 ? 7.432 6.986 7.549 1.00 93.38 119 LEU A CA 1
ATOM 964 C C . LEU A 1 119 ? 8.306 7.120 6.307 1.00 93.38 119 LEU A C 1
ATOM 966 O O . LEU A 1 119 ? 9.399 7.683 6.368 1.00 93.38 119 LEU A O 1
ATOM 970 N N . ARG A 1 120 ? 7.860 6.545 5.189 1.00 93.38 120 ARG A N 1
ATOM 971 C CA . ARG A 1 120 ? 8.634 6.500 3.948 1.00 93.38 120 ARG A CA 1
ATOM 972 C C . ARG A 1 120 ? 7.704 6.470 2.749 1.00 93.38 120 ARG A C 1
ATOM 974 O O . ARG A 1 120 ? 6.665 5.827 2.792 1.00 93.38 120 ARG A O 1
ATOM 981 N N . SER A 1 121 ? 8.132 7.106 1.667 1.00 93.25 121 SER A N 1
ATOM 982 C CA . SER A 1 121 ? 7.523 6.969 0.349 1.00 93.25 121 SER A CA 1
ATOM 983 C C . SER A 1 121 ? 8.611 6.602 -0.656 1.00 93.25 121 SER A C 1
ATOM 985 O O . SER A 1 121 ? 9.664 7.243 -0.712 1.00 93.25 121 SER A O 1
ATOM 987 N N . ILE A 1 122 ? 8.387 5.532 -1.411 1.00 91.31 122 ILE A N 1
ATOM 988 C CA . ILE A 1 122 ? 9.225 5.106 -2.525 1.00 91.31 122 ILE A CA 1
ATOM 989 C C . ILE A 1 122 ? 8.522 5.576 -3.787 1.00 91.31 122 ILE A C 1
ATOM 991 O O . ILE A 1 122 ? 7.587 4.950 -4.281 1.00 91.31 122 ILE A O 1
ATOM 995 N N . SER A 1 123 ? 8.989 6.707 -4.300 1.00 88.44 123 SER A N 1
ATOM 996 C CA . SER A 1 123 ? 8.513 7.270 -5.554 1.00 88.44 123 SER A CA 1
ATOM 997 C C . SER A 1 123 ? 9.590 7.135 -6.633 1.00 88.44 123 SER A C 1
ATOM 999 O O . SER A 1 123 ? 9.325 6.586 -7.696 1.00 88.44 123 SER A O 1
ATOM 1001 N N . ASN A 1 124 ? 10.835 7.541 -6.382 1.00 82.81 124 ASN A N 1
ATOM 1002 C CA . ASN A 1 124 ? 11.860 7.706 -7.428 1.00 82.81 124 ASN A CA 1
ATOM 1003 C C . ASN A 1 124 ? 12.034 6.542 -8.430 1.00 82.81 124 ASN A C 1
ATOM 1005 O O . ASN A 1 124 ? 12.286 6.811 -9.608 1.00 82.81 124 ASN A O 1
ATOM 1009 N N . GLN A 1 125 ? 11.860 5.287 -8.004 1.00 83.94 125 GLN A N 1
ATOM 1010 C CA . GLN A 1 125 ? 12.047 4.083 -8.825 1.00 83.94 125 GLN A CA 1
ATOM 1011 C C . GLN A 1 125 ? 10.793 3.669 -9.615 1.00 83.94 125 GLN A C 1
ATOM 1013 O O . GLN A 1 125 ? 10.324 2.541 -9.520 1.00 83.94 125 GLN A O 1
ATOM 1018 N N . GLY A 1 126 ? 10.231 4.581 -10.403 1.00 86.81 126 GLY A N 1
ATOM 1019 C CA . GLY A 1 126 ? 9.107 4.254 -11.280 1.00 86.81 126 GLY A CA 1
ATOM 1020 C C . GLY A 1 126 ? 8.445 5.482 -11.880 1.00 86.81 126 GLY A C 1
ATOM 1021 O O . GLY A 1 126 ? 8.478 6.562 -11.282 1.00 86.81 126 GLY A O 1
ATOM 1022 N N . HIS A 1 127 ? 7.863 5.308 -13.065 1.00 92.38 127 HIS A N 1
ATOM 1023 C CA . HIS A 1 127 ? 6.958 6.282 -13.674 1.00 92.38 127 HIS A CA 1
ATOM 1024 C C . HIS A 1 127 ? 5.581 6.224 -13.004 1.00 92.38 127 HIS A C 1
ATOM 1026 O O . HIS A 1 127 ? 5.144 5.146 -12.588 1.00 92.38 127 HIS A O 1
ATOM 1032 N N . ARG A 1 128 ? 4.894 7.367 -12.903 1.00 90.44 128 ARG A N 1
ATOM 1033 C CA . ARG A 1 128 ? 3.526 7.432 -12.344 1.00 90.44 128 ARG A CA 1
ATOM 1034 C C . ARG A 1 128 ? 2.443 7.094 -13.347 1.00 90.44 128 ARG A C 1
ATOM 1036 O O . ARG A 1 128 ? 1.340 6.735 -12.952 1.00 90.44 128 ARG A O 1
ATOM 1043 N N . THR A 1 129 ? 2.761 7.204 -14.629 1.00 90.44 129 THR A N 1
ATOM 1044 C CA . THR A 1 129 ? 1.863 6.883 -15.734 1.00 90.44 129 THR A CA 1
ATOM 1045 C C . THR A 1 129 ? 2.503 5.854 -16.655 1.00 90.44 129 THR A C 1
ATOM 1047 O O . THR A 1 129 ? 3.650 5.438 -16.470 1.00 90.44 129 THR A O 1
ATOM 1050 N N . GLU A 1 130 ? 1.727 5.405 -17.633 1.00 90.81 130 GLU A N 1
ATOM 1051 C CA . GLU A 1 130 ? 2.164 4.441 -18.632 1.00 90.81 130 GLU A CA 1
ATOM 1052 C C . GLU A 1 130 ? 3.403 4.936 -19.383 1.00 90.81 130 GLU A C 1
ATOM 1054 O O . GLU A 1 130 ? 3.481 6.084 -19.831 1.00 90.81 130 GLU A O 1
ATOM 1059 N N . ILE A 1 131 ? 4.366 4.034 -19.546 1.00 94.44 131 ILE A N 1
ATOM 1060 C CA . ILE A 1 131 ? 5.568 4.284 -20.335 1.00 94.44 131 ILE A CA 1
ATOM 1061 C C . ILE A 1 131 ? 5.174 4.197 -21.809 1.00 94.44 131 ILE A C 1
ATOM 1063 O O . ILE A 1 131 ? 4.580 3.211 -22.243 1.00 94.44 131 ILE A O 1
ATOM 1067 N N . ARG A 1 132 ? 5.488 5.240 -22.576 1.00 95.06 132 ARG A N 1
ATOM 1068 C CA . ARG A 1 132 ? 5.137 5.364 -23.999 1.00 95.06 132 ARG A CA 1
ATOM 1069 C C . ARG A 1 132 ? 6.335 5.192 -24.923 1.00 95.06 132 ARG A C 1
ATOM 1071 O O . ARG A 1 132 ? 6.153 4.853 -26.086 1.00 95.06 132 ARG A O 1
ATOM 1078 N N . SER A 1 133 ? 7.547 5.405 -24.420 1.00 95.19 133 SER A N 1
ATOM 1079 C CA . SER A 1 133 ? 8.772 5.269 -25.205 1.00 95.19 133 SER A CA 1
ATOM 1080 C C . SER A 1 133 ? 9.939 4.788 -24.352 1.00 95.19 133 SER A C 1
ATOM 1082 O O . SER A 1 133 ? 10.010 5.053 -23.150 1.00 95.19 133 SER A O 1
ATOM 1084 N N . VAL A 1 134 ? 10.866 4.080 -24.993 1.00 96.50 134 VAL A N 1
ATOM 1085 C CA . VAL A 1 134 ? 12.133 3.629 -24.411 1.00 96.50 134 VAL A CA 1
ATOM 1086 C C . VAL A 1 134 ? 13.241 3.764 -25.452 1.00 96.50 134 VAL A C 1
ATOM 1088 O O . VAL A 1 134 ? 13.001 3.557 -26.640 1.00 96.50 134 VAL A O 1
ATOM 1091 N N . CYS A 1 135 ? 14.445 4.126 -25.023 1.00 96.31 135 CYS A N 1
ATOM 1092 C CA . CYS A 1 135 ? 15.618 4.244 -25.886 1.00 96.31 135 CYS A CA 1
ATOM 1093 C C . CYS A 1 135 ? 16.890 3.890 -25.105 1.00 96.31 135 CYS A C 1
ATOM 1095 O O . CYS A 1 135 ? 16.980 4.146 -23.903 1.00 96.31 135 CYS A O 1
ATOM 1097 N N . PHE A 1 136 ? 17.877 3.316 -25.787 1.00 96.06 136 PHE A N 1
ATOM 1098 C CA . PHE A 1 136 ? 19.209 3.093 -25.230 1.00 96.06 136 PHE A CA 1
ATOM 1099 C C . PHE A 1 136 ? 20.101 4.305 -25.492 1.00 96.06 136 PHE A C 1
ATOM 1101 O O . PHE A 1 136 ? 19.999 4.949 -26.537 1.00 96.06 136 PHE A O 1
ATOM 1108 N N . SER A 1 137 ? 21.008 4.600 -24.566 1.00 94.81 137 SER A N 1
ATOM 1109 C CA . SER A 1 137 ? 22.112 5.505 -24.869 1.00 94.81 137 SER A CA 1
ATOM 1110 C C . SER A 1 137 ? 23.064 4.861 -25.883 1.00 94.81 137 SER A C 1
ATOM 1112 O O . SER A 1 137 ? 23.217 3.639 -25.929 1.00 94.81 137 SER A O 1
ATOM 1114 N N . SER A 1 138 ? 23.731 5.681 -26.694 1.00 95.44 138 SER A N 1
ATOM 1115 C CA . SER A 1 138 ? 24.697 5.208 -27.698 1.00 95.44 138 SER A CA 1
ATOM 1116 C C . SER A 1 138 ? 25.904 4.496 -27.078 1.00 95.44 138 SER A C 1
ATOM 1118 O O . SER A 1 138 ? 26.459 3.588 -27.688 1.00 95.44 138 SER A O 1
ATOM 1120 N N . ASP A 1 139 ? 26.279 4.871 -25.853 1.00 94.69 139 ASP A N 1
ATOM 1121 C CA . ASP A 1 139 ? 27.333 4.231 -25.055 1.00 94.69 139 ASP A CA 1
ATOM 1122 C C . ASP A 1 139 ? 26.859 2.971 -24.301 1.00 94.69 139 ASP A C 1
ATOM 1124 O O . ASP A 1 139 ? 27.657 2.300 -23.648 1.00 94.69 139 ASP A O 1
ATOM 1128 N N . ASN A 1 140 ? 25.570 2.623 -24.396 1.00 92.25 140 ASN A N 1
ATOM 1129 C CA . ASN A 1 140 ? 24.948 1.452 -23.776 1.00 92.25 140 ASN A CA 1
ATOM 1130 C C . ASN A 1 140 ? 25.023 1.405 -22.232 1.00 92.25 140 ASN A C 1
ATOM 1132 O O . ASN A 1 140 ? 24.780 0.351 -21.629 1.00 92.25 140 ASN A O 1
ATOM 1136 N N . LEU A 1 141 ? 25.351 2.533 -21.591 1.00 94.94 141 LEU A N 1
ATOM 1137 C CA . LEU A 1 141 ? 25.440 2.674 -20.133 1.00 94.94 141 LEU A CA 1
ATOM 1138 C C . LEU A 1 141 ? 24.100 3.041 -19.493 1.00 94.94 141 LEU A C 1
ATOM 1140 O O . LEU A 1 141 ? 23.888 2.778 -18.304 1.00 94.94 141 LEU A O 1
ATOM 1144 N N . ALA A 1 142 ? 23.193 3.634 -20.267 1.00 95.81 142 ALA A N 1
ATOM 1145 C CA . ALA A 1 142 ? 21.927 4.137 -19.777 1.00 95.81 142 ALA A CA 1
ATOM 1146 C C . ALA A 1 142 ? 20.740 3.741 -20.659 1.00 95.81 142 ALA A C 1
ATOM 1148 O O . ALA A 1 142 ? 20.855 3.449 -21.850 1.00 95.81 142 ALA A O 1
ATOM 1149 N N . ILE A 1 143 ? 19.567 3.757 -20.038 1.00 96.19 143 ILE A N 1
ATOM 1150 C CA . ILE A 1 143 ? 18.274 3.635 -20.705 1.00 96.19 143 ILE A CA 1
ATOM 1151 C C . ILE A 1 143 ? 17.508 4.920 -20.415 1.00 96.19 143 ILE A C 1
ATOM 1153 O O . ILE A 1 143 ? 17.498 5.389 -19.279 1.00 96.19 143 ILE A O 1
ATOM 1157 N N . ALA A 1 144 ? 16.866 5.492 -21.423 1.00 96.12 144 ALA A N 1
ATOM 1158 C CA . ALA A 1 144 ? 15.885 6.550 -21.251 1.00 96.12 144 ALA A CA 1
ATOM 1159 C C . ALA A 1 144 ? 14.484 5.966 -21.450 1.00 96.12 144 ALA A C 1
ATOM 1161 O O . ALA A 1 144 ? 14.255 5.204 -22.388 1.00 96.12 144 ALA A O 1
ATOM 1162 N N . SER A 1 145 ? 13.542 6.327 -20.587 1.00 96.62 145 SER A N 1
ATOM 1163 C CA . SER A 1 145 ? 12.129 5.984 -20.745 1.00 96.62 145 SER A CA 1
ATOM 1164 C C . SER A 1 145 ? 11.259 7.220 -20.579 1.00 96.62 145 SER A C 1
ATOM 1166 O O . SER A 1 145 ? 11.467 8.024 -19.668 1.00 96.62 145 SER A O 1
ATOM 1168 N N . GLY A 1 146 ? 10.294 7.376 -21.479 1.00 95.75 146 GLY A N 1
ATOM 1169 C CA . GLY A 1 146 ? 9.335 8.470 -21.489 1.00 95.75 146 GLY A CA 1
ATOM 1170 C C . GLY A 1 146 ? 7.949 7.987 -21.086 1.00 95.75 146 GLY A C 1
ATOM 1171 O O . GLY A 1 146 ? 7.456 6.974 -21.583 1.00 95.75 146 GLY A O 1
ATOM 1172 N N . SER A 1 147 ? 7.315 8.735 -20.197 1.00 94.75 147 SER A N 1
ATOM 1173 C CA . SER A 1 147 ? 5.902 8.616 -19.827 1.00 94.75 147 SER A CA 1
ATOM 1174 C C . SER A 1 147 ? 5.213 9.960 -20.061 1.00 94.75 147 SER A C 1
ATOM 1176 O O . SER A 1 147 ? 5.880 10.936 -20.397 1.00 94.75 147 SER A O 1
ATOM 1178 N N . ALA A 1 148 ? 3.898 10.032 -19.855 1.00 92.94 148 ALA A N 1
ATOM 1179 C CA . ALA A 1 148 ? 3.168 11.292 -20.008 1.00 92.94 148 ALA A CA 1
ATOM 1180 C C . ALA A 1 148 ? 3.580 12.369 -18.982 1.00 92.94 148 ALA A C 1
ATOM 1182 O O . ALA A 1 148 ? 3.407 13.551 -19.243 1.00 92.94 148 ALA A O 1
ATOM 1183 N N . GLU A 1 149 ? 4.104 11.971 -17.818 1.00 91.94 149 GLU A N 1
ATOM 1184 C CA . GLU A 1 149 ? 4.452 12.895 -16.718 1.00 91.94 149 GLU A CA 1
ATOM 1185 C C . GLU A 1 149 ? 5.955 13.157 -16.572 1.00 91.94 149 GLU A C 1
ATOM 1187 O O . GLU A 1 149 ? 6.382 14.130 -15.945 1.00 91.94 149 GLU A O 1
ATOM 1192 N N . SER A 1 150 ? 6.785 12.247 -17.080 1.00 94.50 150 SER A N 1
ATOM 1193 C CA . SER A 1 150 ? 8.225 12.345 -16.901 1.00 94.50 150 SER A CA 1
ATOM 1194 C C . SER A 1 150 ? 9.020 11.526 -17.906 1.00 94.50 150 SER A C 1
ATOM 1196 O O . SER A 1 150 ? 8.601 10.451 -18.348 1.00 94.50 150 SER A O 1
ATOM 1198 N N . VAL A 1 151 ? 10.232 12.002 -18.176 1.00 95.69 151 VAL A N 1
ATOM 1199 C CA . VAL A 1 151 ? 11.314 11.238 -18.793 1.00 95.69 151 VAL A CA 1
ATOM 1200 C C . VAL A 1 151 ? 12.308 10.852 -17.702 1.00 95.69 151 VAL A C 1
ATOM 1202 O O . VAL A 1 151 ? 12.776 11.698 -16.934 1.00 95.69 151 VAL A O 1
ATOM 1205 N N . LYS A 1 152 ? 12.637 9.565 -17.610 1.00 95.38 152 LYS A N 1
ATOM 1206 C CA . LYS A 1 152 ? 13.606 9.037 -16.648 1.00 95.38 152 LYS A CA 1
ATOM 1207 C C . LYS A 1 152 ? 14.799 8.442 -17.367 1.00 95.38 152 LYS A C 1
ATOM 1209 O O . LYS A 1 152 ? 14.649 7.762 -18.377 1.00 95.38 152 LYS A O 1
ATOM 1214 N N . MET A 1 153 ? 15.978 8.692 -16.813 1.00 95.69 153 MET A N 1
ATOM 1215 C CA . MET A 1 153 ? 17.220 8.052 -17.228 1.00 95.69 153 MET A CA 1
ATOM 1216 C C . MET A 1 153 ? 17.647 7.053 -16.164 1.00 95.69 153 MET A C 1
ATOM 1218 O O . MET A 1 153 ? 17.668 7.381 -14.977 1.00 95.69 153 MET A O 1
ATOM 1222 N N . TRP A 1 154 ? 18.029 5.862 -16.596 1.00 96.00 154 TRP A N 1
ATOM 1223 C CA . TRP A 1 154 ? 18.375 4.726 -15.754 1.00 96.00 154 TRP A CA 1
ATOM 1224 C C . TRP A 1 154 ? 19.791 4.283 -16.062 1.00 96.00 154 TRP A C 1
ATOM 1226 O O . TRP A 1 154 ? 20.170 4.211 -17.227 1.00 96.00 154 TRP A O 1
ATOM 1236 N N . ASN A 1 155 ? 20.560 3.955 -15.033 1.00 95.38 155 ASN A N 1
ATOM 1237 C CA . ASN A 1 155 ? 21.822 3.252 -15.204 1.00 95.38 155 ASN A CA 1
ATOM 1238 C C . ASN A 1 155 ? 21.513 1.788 -15.533 1.00 95.38 155 ASN A C 1
ATOM 1240 O O . ASN A 1 155 ? 20.754 1.142 -14.808 1.00 95.38 155 ASN A O 1
ATOM 1244 N N . ARG A 1 156 ? 22.077 1.263 -16.620 1.00 92.38 156 ARG A N 1
ATOM 1245 C CA . ARG A 1 156 ? 21.766 -0.088 -17.093 1.00 92.38 156 ARG A CA 1
ATOM 1246 C C . ARG A 1 156 ? 22.326 -1.186 -16.168 1.00 92.38 156 ARG A C 1
ATOM 1248 O O . ARG A 1 156 ? 21.533 -2.043 -15.782 1.00 92.38 156 ARG A O 1
ATOM 1255 N N . PRO A 1 157 ? 23.615 -1.181 -15.767 1.00 93.31 157 PRO A N 1
ATOM 1256 C CA . PRO A 1 157 ? 24.137 -2.132 -14.781 1.00 93.31 157 PRO A CA 1
ATOM 1257 C C . PRO A 1 157 ? 23.424 -2.120 -13.424 1.00 93.31 157 PRO A C 1
ATOM 1259 O O . PRO A 1 157 ? 23.053 -3.178 -12.923 1.00 93.31 157 PRO A O 1
ATOM 1262 N N . SER A 1 158 ? 23.236 -0.944 -12.813 1.00 93.38 158 SER A N 1
ATOM 1263 C CA . SER A 1 158 ? 22.691 -0.855 -11.448 1.00 93.38 158 SER A CA 1
ATOM 1264 C C . SER A 1 158 ? 21.167 -0.803 -11.392 1.00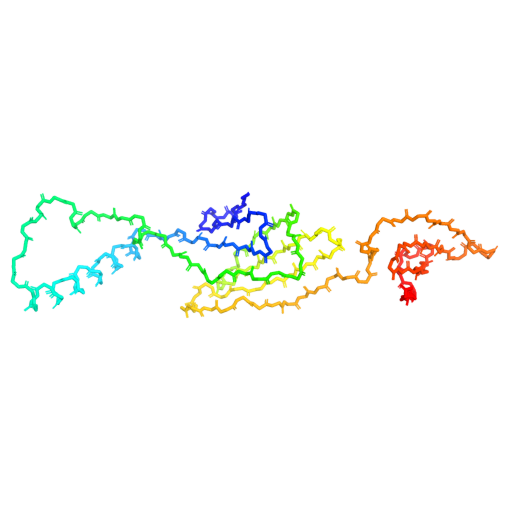 93.38 158 SER A C 1
ATOM 1266 O O . SER A 1 158 ? 20.604 -0.890 -10.304 1.00 93.38 158 SER A O 1
ATOM 1268 N N . GLN A 1 159 ? 20.496 -0.622 -12.535 1.00 91.44 159 GLN A N 1
ATOM 1269 C CA . GLN A 1 159 ? 19.039 -0.474 -12.656 1.00 91.44 159 GLN A CA 1
ATOM 1270 C C . GLN A 1 159 ? 18.461 0.682 -11.821 1.00 91.44 159 GLN A C 1
ATOM 1272 O O . GLN A 1 159 ? 17.270 0.731 -11.515 1.00 91.44 159 GLN A O 1
ATOM 1277 N N . THR A 1 160 ? 19.299 1.652 -11.450 1.00 92.62 160 THR A N 1
ATOM 1278 C CA . THR A 1 160 ? 18.889 2.801 -10.643 1.00 92.62 160 THR A CA 1
ATOM 1279 C C . THR A 1 160 ? 18.490 3.978 -11.525 1.00 92.62 160 THR A C 1
ATOM 1281 O O . THR A 1 160 ? 19.120 4.264 -12.544 1.00 92.62 160 THR A O 1
ATOM 1284 N N . CYS A 1 161 ? 17.447 4.705 -11.117 1.00 94.19 161 CYS A N 1
ATOM 1285 C CA . CYS A 1 161 ? 17.062 5.961 -11.757 1.00 94.19 161 CYS A CA 1
ATOM 1286 C C . CYS A 1 161 ? 18.129 7.029 -11.467 1.00 94.19 161 CYS A C 1
ATOM 1288 O O . CYS A 1 161 ? 18.279 7.464 -10.325 1.00 94.19 161 CYS A O 1
ATOM 1290 N N . LEU A 1 162 ? 18.842 7.467 -12.502 1.00 93.44 162 LEU A N 1
ATOM 1291 C CA . LEU A 1 162 ? 19.872 8.504 -12.440 1.00 93.44 162 LEU A CA 1
ATOM 1292 C C . LEU A 1 162 ? 19.259 9.902 -12.411 1.00 93.44 162 LEU A C 1
ATOM 1294 O O . LEU A 1 162 ? 19.660 10.749 -11.614 1.00 93.44 162 LEU A O 1
ATOM 1298 N N . ARG A 1 163 ? 18.293 10.158 -13.301 1.00 92.81 163 ARG A N 1
ATOM 1299 C CA . ARG A 1 163 ? 17.650 11.469 -13.457 1.00 92.81 163 ARG A CA 1
ATOM 1300 C C . ARG A 1 163 ? 16.177 11.320 -13.794 1.00 92.81 163 ARG A C 1
ATOM 1302 O O . ARG A 1 163 ? 15.760 10.352 -14.420 1.00 92.81 163 ARG A O 1
ATOM 1309 N N . THR A 1 164 ? 15.392 12.292 -13.350 1.00 94.50 164 THR A N 1
ATOM 1310 C CA . THR A 1 164 ? 13.975 12.438 -13.686 1.00 94.50 164 THR A CA 1
ATOM 1311 C C . THR A 1 164 ? 13.766 13.865 -14.166 1.00 94.50 164 THR A C 1
ATOM 1313 O O . THR A 1 164 ? 14.094 14.803 -13.443 1.00 94.50 164 THR A O 1
ATOM 1316 N N . ILE A 1 165 ? 13.240 14.006 -15.374 1.00 95.06 165 ILE A N 1
ATOM 1317 C CA . ILE A 1 165 ? 12.855 15.271 -15.993 1.00 95.06 165 ILE A CA 1
ATOM 1318 C C . ILE A 1 165 ? 11.332 15.244 -16.075 1.00 95.06 165 ILE A C 1
ATOM 1320 O O . ILE A 1 165 ? 10.770 14.303 -16.633 1.00 95.06 165 ILE A O 1
ATOM 1324 N N . ARG A 1 166 ? 10.661 16.223 -15.469 1.00 93.06 166 ARG A N 1
ATOM 1325 C CA . ARG A 1 166 ? 9.202 16.337 -15.555 1.00 93.06 166 ARG A CA 1
ATOM 1326 C C . ARG A 1 166 ? 8.824 16.997 -16.872 1.00 93.06 166 ARG A C 1
ATOM 1328 O O . ARG A 1 166 ? 9.494 17.934 -17.297 1.00 93.06 166 ARG A O 1
ATOM 1335 N N . THR A 1 167 ? 7.786 16.474 -17.502 1.00 83.81 167 THR A N 1
ATOM 1336 C CA . THR A 1 167 ? 7.171 17.061 -18.690 1.00 83.81 167 THR A CA 1
ATOM 1337 C C . THR A 1 167 ? 5.902 17.752 -18.210 1.00 83.81 167 THR A C 1
ATOM 1339 O O . THR A 1 167 ? 4.886 17.087 -18.020 1.00 83.81 167 THR A O 1
ATOM 1342 N N . GLU A 1 168 ? 6.026 19.035 -17.865 1.00 64.38 168 GLU A N 1
ATOM 1343 C CA . GLU A 1 168 ? 4.881 19.906 -17.552 1.00 64.38 168 GLU A CA 1
ATOM 1344 C C . GLU A 1 168 ? 4.142 20.314 -18.829 1.00 64.38 168 GLU A C 1
ATOM 1346 O O . GLU A 1 168 ? 4.827 20.528 -19.859 1.00 64.38 168 GLU A O 1
#

Secondary structure (DSSP, 8-state):
-EE-TTSSEEEEE-SSSEEEEEEEPPHHHHHHHHHHHHHHHHHHHTSS------SSTTS--HHHHEEEPPPEE-SS-EEEEEEEE-TTSEEEEEEEETTS-EEEEEEESSSTTPPPEEEEEE-SSS-SS-EEEEEE-TTSSEEEEEESSEEEEEETTT--EEEEEE--

Foldseek 3Di:
DAAAPVNQKDWDDDQDQWIKIKGFDDPVQLVVQLVVVVVVVVVVCVVDPDDDDDDDSNDRDPVSGIDIADIGGHPAGFPDKYWYQDPQQWIWIWTQHLQRKIWIWIFRRVDPHTDIDTDDIDDQLDGRADWDDKDADPVNQWIWIDDPFWIWIAGPVVRGTPDIDTDD

Organism: NCBI:txid50390

Sequence (168 aa):
MYSDITGQILGCHGTDMQIEFFQFLYEEDAQLRLKKRLKKEKKKNRCEENANTYQDKNLLSLRDEVKRFHPLKLSDKPKSFHLVLGSGGELRVAVNLTNNIVELYTIQSSVKDSDPKLLRSISNQGHRTEIRSVCFSSDNLAIASGSAESVKMWNRPSQTCLRTIRTE

InterPro domains:
  IPR001680 WD40 repeat [PS50082] (124-164)
  IPR001680 WD40 repeat [SM00320] (115-155)
  IPR015943 WD40/YVTN repeat-like-containing domain superfamily [G3DSA:2.130.10.10] (2-168)
  IPR051570 TBC1 domain family involved in cilium biogenesis [PTHR19853] (4-165)

pLDDT: mean 86.55, std 11.21, range [44.44, 96.62]